Protein 6PXC (pdb70)

Secondary structure (DSSP, 8-state):
----GGGTEEEEE-HHHHHHHHHHH--TTEEEEEEESSSTT-EEEEEE-TTS-EEEEEEEEETTEEEETTEEESSHHHHHHIIIIIS-SBTTB---EE---S--/-PPP----TT-

B-factor: mean 44.67, std 18.48, range [20.9, 141.45]

CATH classification: 3.30.505.10

Structure (mmCIF, N/CA/C/O backbone):
data_6PXC
#
_entry.id   6PXC
#
_cell.length_a   44.190
_cell.length_b   64.827
_cell.length_c   87.239
_cell.angle_alpha   90.000
_cell.angle_beta   90.000
_cell.angle_gamma   90.000
#
_symmetry.space_group_name_H-M   'I 2 2 2'
#
loop_
_entity.id
_entity.type
_entity.pdbx_description
1 polymer 'Ras GTPase-activating protein 1'
2 polymer 'phosphopeptide of p190RhoGAP'
3 water water
#
loop_
_atom_site.group_PDB
_atom_site.id
_atom_site.type_symbol
_atom_site.label_atom_id
_atom_site.label_alt_id
_atom_site.label_comp_id
_atom_site.label_asym_id
_atom_site.label_entity_id
_atom_site.label_seq_id
_atom_site.pdbx_PDB_ins_code
_atom_site.Cartn_x
_atom_site.Cartn_y
_atom_site.Cartn_z
_atom_site.occupancy
_atom_site.B_iso_or_equiv
_atom_site.auth_seq_id
_atom_site.auth_comp_id
_atom_site.auth_asym_id
_atom_site.auth_atom_id
_atom_site.pdbx_PDB_model_num
ATOM 1 N N . THR A 1 3 ? 35.472 7.658 41.988 1.00 86.33 174 THR A N 1
ATOM 2 C CA . THR A 1 3 ? 35.468 9.045 42.413 1.00 82.03 174 THR A CA 1
ATOM 3 C C . THR A 1 3 ? 36.249 9.949 41.477 1.00 78.91 174 THR A C 1
ATOM 4 O O . THR A 1 3 ? 37.372 9.628 41.085 1.00 75.11 174 THR A O 1
ATOM 5 N N . ALA A 1 4 ? 35.642 11.079 41.115 1.00 68.05 175 ALA A N 1
ATOM 6 C CA . ALA A 1 4 ? 36.252 12.104 40.279 1.00 63.10 175 ALA A CA 1
ATOM 7 C C . ALA A 1 4 ? 35.449 13.391 40.425 1.00 60.18 175 ALA A C 1
ATOM 8 O O . ALA A 1 4 ? 34.236 13.333 40.661 1.00 56.98 175 ALA A O 1
ATOM 10 N N . PRO A 1 5 ? 36.075 14.562 40.298 1.00 61.23 176 PRO A N 1
ATOM 11 C CA . PRO A 1 5 ? 35.344 15.831 40.501 1.00 62.33 176 PRO A CA 1
ATOM 12 C C . PRO A 1 5 ? 34.208 15.976 39.507 1.00 68.17 176 PRO A C 1
ATOM 13 O O . PRO A 1 5 ? 34.233 15.362 38.428 1.00 74.97 176 PRO A O 1
ATOM 17 N N . PRO A 1 6 ? 33.188 16.769 39.828 1.00 64.84 177 PRO A N 1
ATOM 18 C CA . PRO A 1 6 ? 32.066 16.937 38.899 1.00 64.87 177 PRO A CA 1
ATOM 19 C C . PRO A 1 6 ? 32.490 17.650 37.621 1.00 61.68 177 PRO A C 1
ATOM 20 O O . PRO A 1 6 ? 33.509 18.340 37.567 1.00 58.77 177 PRO A O 1
ATOM 24 N N . THR A 1 7 ? 31.660 17.476 36.585 1.00 64.96 178 THR A N 1
ATOM 25 C CA . THR A 1 7 ? 31.989 17.946 35.238 1.00 57.30 178 THR A CA 1
ATOM 26 C C . THR A 1 7 ? 32.241 19.453 35.205 1.00 45.81 178 THR A C 1
ATOM 27 O O . THR A 1 7 ? 33.135 19.927 34.491 1.00 43.97 178 THR A O 1
ATOM 31 N N . ASN A 1 8 ? 31.460 20.218 35.972 1.00 49.75 179 ASN A N 1
ATOM 32 C CA . ASN A 1 8 ? 31.623 21.666 36.034 1.00 48.11 179 ASN A CA 1
ATOM 33 C C . ASN A 1 8 ? 33.004 22.080 36.514 1.00 55.13 179 ASN A C 1
ATOM 34 O O . ASN A 1 8 ? 33.405 23.228 36.291 1.00 53.65 179 ASN A O 1
ATOM 39 N N . GLN A 1 9 ? 33.729 21.187 37.177 1.00 45.41 180 GLN A N 1
ATOM 40 C CA . GLN A 1 9 ? 35.047 21.512 37.694 1.00 43.38 180 GLN A CA 1
ATOM 41 C C . GLN A 1 9 ? 36.157 21.313 36.681 1.00 48.05 180 GLN A C 1
ATOM 42 O O . GLN A 1 9 ? 37.295 21.714 36.954 1.00 43.78 180 GLN A O 1
ATOM 48 N N . TRP A 1 10 ? 35.875 20.708 35.530 1.00 37.88 181 TRP A N 1
ATOM 49 C CA . TRP A 1 10 ? 36.966 20.482 34.589 1.00 33.75 181 TRP A CA 1
ATOM 50 C C . TRP A 1 10 ? 36.575 20.493 33.119 1.00 34.97 181 TRP A C 1
ATOM 51 O O . TRP A 1 10 ? 37.472 20.360 32.279 1.00 33.44 181 TRP A O 1
ATOM 62 N N . TYR A 1 11 ? 35.301 20.647 32.756 1.00 37.48 182 TYR A N 1
ATOM 63 C CA . TYR A 1 11 ? 34.926 20.609 31.344 1.00 35.53 182 TYR A CA 1
ATOM 64 C C . TYR A 1 11 ? 34.793 22.022 30.786 1.00 32.74 182 TYR A C 1
ATOM 65 O O . TYR A 1 11 ? 34.080 22.861 31.346 1.00 35.70 182 TYR A O 1
ATOM 74 N N . HIS A 1 12 ? 35.433 22.267 29.647 1.00 35.61 183 HIS A N 1
ATOM 75 C CA . HIS A 1 12 ? 35.487 23.609 29.101 1.00 34.30 183 HIS A CA 1
ATOM 76 C C . HIS A 1 12 ? 34.703 23.785 27.816 1.00 32.04 183 HIS A C 1
ATOM 77 O O . HIS A 1 12 ? 34.710 24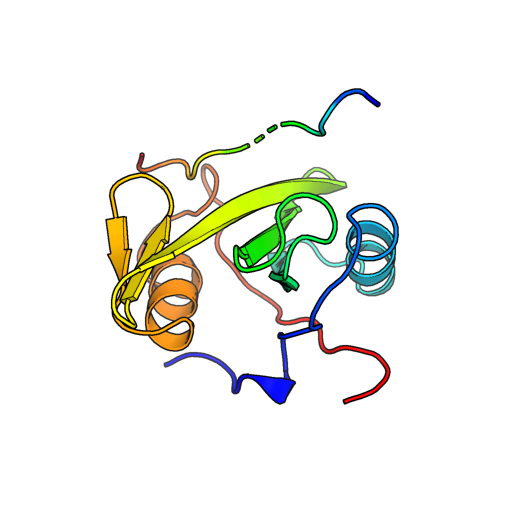.894 27.262 1.00 35.82 183 HIS A O 1
ATOM 84 N N . GLY A 1 13 ? 34.000 22.755 27.351 1.00 35.88 184 GLY A N 1
ATOM 85 C CA . GLY A 1 13 ? 33.363 22.863 26.058 1.00 39.28 184 GLY A CA 1
ATOM 86 C C . GLY A 1 13 ? 34.385 22.909 24.930 1.00 40.30 184 GLY A C 1
ATOM 87 O O . GLY A 1 13 ? 35.541 22.500 25.069 1.00 33.58 184 GLY A O 1
ATOM 88 N N . LYS A 1 14 ? 33.936 23.414 23.783 1.00 39.99 185 LYS A N 1
ATOM 89 C CA . LYS A 1 14 ? 34.809 23.476 22.616 1.00 37.74 185 LYS A CA 1
ATOM 90 C C . LYS A 1 14 ? 35.858 24.556 22.826 1.00 39.79 185 LYS A C 1
ATOM 91 O O . LYS A 1 14 ? 35.527 25.740 22.984 1.00 38.60 185 LYS A O 1
ATOM 97 N N . LEU A 1 15 ? 37.125 24.151 22.831 1.00 34.46 186 LEU A N 1
ATOM 98 C CA . LEU A 1 15 ? 38.195 25.064 23.201 1.00 33.21 186 LEU A CA 1
ATOM 99 C C . LEU A 1 15 ? 39.439 24.715 22.406 1.00 31.95 186 LEU A C 1
ATOM 100 O O . LEU A 1 15 ? 39.801 23.542 22.307 1.00 33.10 186 LEU A O 1
ATOM 105 N N . ASP A 1 16 ? 40.088 25.734 21.845 1.00 36.26 187 ASP A N 1
ATOM 106 C CA . ASP A 1 16 ? 41.284 25.474 21.058 1.00 29.97 187 ASP A CA 1
ATOM 107 C C . ASP A 1 16 ? 42.497 25.256 21.960 1.00 34.35 187 ASP A C 1
ATOM 108 O O . ASP A 1 16 ? 42.494 25.588 23.147 1.00 36.91 187 ASP A O 1
ATOM 113 N N . ARG A 1 17 ? 43.552 24.693 21.369 1.00 31.27 188 ARG A N 1
ATOM 114 C CA . ARG A 1 17 ? 44.714 24.304 22.162 1.00 30.70 188 ARG A CA 1
ATOM 115 C C . ARG A 1 17 ? 45.376 25.510 22.822 1.00 32.77 188 ARG A C 1
ATOM 116 O O . ARG A 1 17 ? 45.844 25.422 23.963 1.00 32.81 188 ARG A O 1
ATOM 124 N N . THR A 1 18 ? 45.411 26.646 22.131 1.00 33.13 189 THR A N 1
ATOM 125 C CA . THR A 1 18 ? 46.096 27.817 22.676 1.00 34.80 189 THR A CA 1
ATOM 126 C C . THR A 1 18 ? 45.450 28.283 23.974 1.00 35.11 189 THR A C 1
ATOM 127 O O . THR A 1 18 ? 46.141 28.565 24.963 1.00 35.04 189 THR A O 1
ATOM 131 N N . ILE A 1 19 ? 44.122 28.371 23.998 1.00 35.94 190 ILE A N 1
ATOM 132 C CA A ILE A 1 19 ? 43.461 28.829 25.212 0.40 32.41 190 ILE A CA 1
ATOM 133 C CA B ILE A 1 19 ? 43.449 28.822 25.210 0.60 32.51 190 ILE A CA 1
ATOM 134 C C . ILE A 1 19 ? 43.529 27.748 26.282 1.00 28.60 190 ILE A C 1
ATOM 135 O O . ILE A 1 19 ? 43.680 28.051 27.474 1.00 32.66 190 ILE A O 1
ATOM 144 N N . ALA A 1 20 ? 43.452 26.480 25.875 1.00 26.93 191 ALA A N 1
ATOM 145 C CA . ALA A 1 20 ? 43.566 25.399 26.844 1.00 28.41 191 ALA A CA 1
ATOM 146 C C . ALA A 1 20 ? 44.894 25.490 27.593 1.00 30.03 191 ALA A C 1
ATOM 147 O O . ALA A 1 20 ? 44.927 25.417 28.829 1.00 30.12 191 ALA A O 1
ATOM 149 N N . GLU A 1 21 ? 45.996 25.670 26.859 1.00 29.88 192 GLU A N 1
ATOM 150 C CA . GLU A 1 21 ? 47.298 25.781 27.508 1.00 27.76 192 GLU A CA 1
ATOM 151 C C . GLU A 1 21 ? 47.375 27.025 28.378 1.00 31.66 192 GLU A C 1
ATOM 152 O O . GLU A 1 21 ? 47.944 26.985 29.473 1.00 33.90 192 GLU A O 1
ATOM 158 N N . GL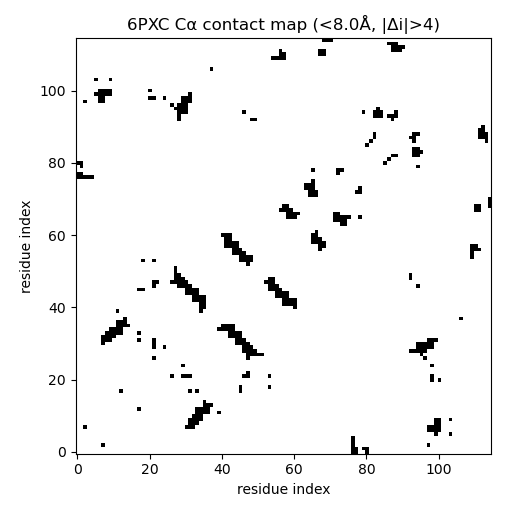U A 1 22 ? 46.798 28.140 27.920 1.00 29.75 193 GLU A N 1
ATOM 159 C CA . GLU A 1 22 ? 46.794 29.331 28.758 1.00 30.28 193 GLU A CA 1
ATOM 160 C C . GLU A 1 22 ? 46.059 29.069 30.068 1.00 29.25 193 GLU A C 1
ATOM 161 O O . GLU A 1 22 ? 46.525 29.479 31.140 1.00 32.38 193 GLU A O 1
ATOM 167 N N . ARG A 1 23 ? 44.901 28.408 30.004 1.00 33.19 194 ARG A N 1
ATOM 168 C CA . ARG A 1 23 ? 44.162 28.118 31.230 1.00 36.08 194 ARG A CA 1
ATOM 169 C C . ARG A 1 23 ? 44.968 27.230 32.166 1.00 30.07 194 ARG A C 1
ATOM 170 O O . ARG A 1 23 ? 44.990 27.461 33.380 1.00 35.86 194 ARG A O 1
ATOM 178 N N . LEU A 1 24 ? 45.695 26.253 31.620 1.00 29.30 195 LEU A N 1
ATOM 179 C CA . LEU A 1 24 ? 46.507 25.423 32.509 1.00 30.24 195 LEU A CA 1
ATOM 180 C C . LEU A 1 24 ? 47.700 26.187 33.070 1.00 33.52 195 LEU A C 1
ATOM 181 O O . LEU A 1 24 ? 48.086 25.972 34.225 1.00 38.12 195 LEU A O 1
ATOM 186 N N . ARG A 1 25 ? 48.294 27.100 32.299 1.00 34.66 196 ARG A N 1
ATOM 187 C CA . ARG A 1 25 ? 49.446 27.799 32.840 1.00 33.89 196 ARG A CA 1
ATOM 188 C C . ARG A 1 25 ? 49.035 28.894 33.818 1.00 33.58 196 ARG A C 1
ATOM 189 O O . ARG A 1 25 ? 49.830 29.274 34.681 1.00 42.58 196 ARG A O 1
ATOM 197 N N . GLN A 1 26 ? 47.797 29.392 33.712 1.00 37.88 197 GLN A N 1
ATOM 198 C CA . GLN A 1 26 ? 47.259 30.249 34.766 1.00 41.16 197 GLN A CA 1
ATOM 199 C C . GLN A 1 26 ? 47.125 29.480 36.073 1.00 42.64 197 GLN A C 1
ATOM 200 O O . GLN A 1 26 ? 47.401 30.019 37.152 1.00 42.83 197 GLN A O 1
ATOM 206 N N . ALA A 1 27 ? 46.679 28.222 35.996 1.00 45.18 198 ALA A N 1
ATOM 207 C CA . ALA A 1 27 ? 46.705 27.359 37.172 1.00 45.77 198 ALA A CA 1
ATOM 208 C C . ALA A 1 27 ? 48.130 27.200 37.686 1.00 42.89 198 ALA A C 1
ATOM 209 O O . ALA A 1 27 ? 48.399 27.387 38.877 1.00 48.12 198 ALA A O 1
ATOM 211 N N . GLY A 1 28 ? 49.052 26.832 36.798 1.00 42.34 199 GLY A N 1
ATOM 212 C CA . GLY A 1 28 ? 50.470 26.888 37.077 1.00 39.30 199 GLY A CA 1
ATOM 213 C C . GLY A 1 28 ? 51.031 25.747 37.894 1.00 50.62 199 GLY A C 1
ATOM 214 O O . GLY A 1 28 ? 52.240 25.739 38.159 1.00 59.48 199 GLY A O 1
ATOM 215 N N . LYS A 1 29 ? 50.205 24.793 38.305 1.00 45.86 200 LYS A N 1
ATOM 216 C CA . LYS A 1 29 ? 50.645 23.662 39.113 1.00 42.51 200 LYS A CA 1
ATOM 217 C C . LYS A 1 29 ? 50.740 22.407 38.256 1.00 35.43 200 LYS A C 1
ATOM 218 O O . LYS A 1 29 ? 49.793 22.063 37.539 1.00 32.21 200 LYS A O 1
ATOM 224 N N . SER A 1 30 ? 51.888 21.733 38.331 1.00 42.87 201 SER A N 1
ATOM 225 C CA . SER A 1 30 ? 52.013 20.412 37.730 1.00 40.04 201 SER A CA 1
ATOM 226 C C . SER A 1 30 ? 50.898 19.505 38.225 1.00 35.86 201 SER A C 1
ATOM 227 O O . SER A 1 30 ? 50.580 19.483 39.418 1.00 43.40 201 SER A O 1
ATOM 230 N N . GLY A 1 31 ? 50.329 18.733 37.302 1.00 33.28 202 GLY A N 1
ATOM 231 C CA . GLY A 1 31 ? 49.190 17.901 37.613 1.00 30.20 202 GLY A CA 1
ATOM 232 C C . GLY A 1 31 ? 47.854 18.535 37.321 1.00 30.67 202 GLY A C 1
ATOM 233 O O . GLY A 1 31 ? 46.831 17.855 37.453 1.00 30.48 202 GLY A O 1
ATOM 234 N N . SER A 1 32 ? 47.828 19.812 36.929 1.00 29.91 203 SER A N 1
ATOM 235 C CA . SER A 1 32 ? 46.586 20.456 36.517 1.00 29.63 203 SER A CA 1
ATOM 236 C C . SER A 1 32 ? 46.070 19.875 35.208 1.00 28.39 203 SER A C 1
ATOM 237 O O . SER A 1 32 ? 46.845 19.567 34.295 1.00 30.13 203 SER A O 1
ATOM 240 N N . TYR A 1 33 ? 44.749 19.740 35.102 1.00 26.23 204 TYR A N 1
ATOM 241 C CA . TYR A 1 33 ? 44.187 19.194 33.874 1.00 24.72 204 TYR A CA 1
ATOM 242 C C . TYR A 1 33 ? 42.825 19.801 33.572 1.00 24.61 204 TYR A C 1
ATOM 243 O O . TYR A 1 33 ? 42.154 20.360 34.440 1.00 27.63 204 TYR A O 1
ATOM 252 N N . LEU A 1 34 ? 42.410 19.645 32.320 1.00 25.15 205 LEU A N 1
ATOM 253 C CA . LEU A 1 34 ? 41.048 19.971 31.922 1.00 28.59 205 LEU A CA 1
ATOM 254 C C . LEU A 1 34 ? 40.664 19.032 30.796 1.00 26.04 205 LEU A C 1
ATOM 255 O O . LEU A 1 34 ? 41.523 18.400 30.182 1.00 27.62 205 LEU A O 1
ATOM 260 N N . ILE A 1 35 ? 39.369 18.964 30.511 1.00 28.27 206 ILE A N 1
ATOM 261 C CA . ILE A 1 35 ? 38.865 18.266 29.333 1.00 26.76 206 ILE A CA 1
ATOM 262 C C . ILE A 1 35 ? 38.103 19.267 28.484 1.00 26.90 206 ILE A C 1
ATOM 263 O O . ILE A 1 35 ? 37.413 20.135 29.019 1.00 29.12 206 ILE A O 1
ATOM 268 N N . ARG A 1 36 ? 38.282 19.184 27.167 1.00 28.15 207 ARG A N 1
ATOM 269 C CA . ARG A 1 36 ? 37.677 20.120 26.231 1.00 27.46 207 ARG A CA 1
ATOM 270 C C . ARG A 1 36 ? 37.206 19.345 25.013 1.00 27.23 207 ARG A C 1
ATOM 271 O O . ARG A 1 36 ? 37.671 18.238 24.749 1.00 28.86 207 ARG A O 1
ATOM 279 N N . GLU A 1 37 ? 36.230 19.901 24.305 1.00 30.06 208 GLU A N 1
ATOM 280 C CA . GLU A 1 37 ? 35.923 19.433 22.958 1.00 32.28 208 GLU A CA 1
ATOM 281 C C . GLU A 1 37 ? 36.927 20.071 21.995 1.00 30.68 208 GLU A C 1
ATOM 282 O O . GLU A 1 37 ? 37.187 21.278 22.073 1.00 32.27 208 GLU A O 1
ATOM 288 N N . SER A 1 38 ? 37.487 19.278 21.085 1.00 29.40 209 SER A N 1
ATOM 289 C CA . SER A 1 38 ? 38.432 19.842 20.129 1.00 3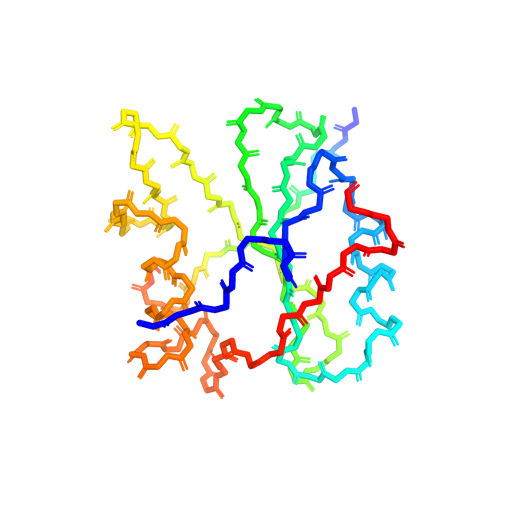1.22 209 SER A CA 1
ATOM 290 C C . SER A 1 38 ? 37.733 20.756 19.132 1.00 33.03 209 SER A C 1
ATOM 291 O O . SER A 1 38 ? 36.711 20.395 18.539 1.00 36.60 209 SER A O 1
ATOM 294 N N A ASP A 1 39 ? 38.305 21.945 18.950 0.48 35.11 210 ASP A N 1
ATOM 295 N N B ASP A 1 39 ? 38.278 21.956 18.944 0.52 35.12 210 ASP A N 1
ATOM 296 C CA A ASP A 1 39 ? 37.839 22.876 17.934 0.48 38.95 210 ASP A CA 1
ATOM 297 C CA B ASP A 1 39 ? 37.753 22.818 17.894 0.52 37.94 210 ASP A CA 1
ATOM 298 C C A ASP A 1 39 ? 38.196 22.394 16.533 0.48 41.03 210 ASP A C 1
ATOM 299 C C B ASP A 1 39 ? 38.128 22.297 16.514 0.52 40.43 210 ASP A C 1
ATOM 300 O O A ASP A 1 39 ? 37.511 22.741 15.564 0.48 43.96 210 ASP A O 1
ATOM 301 O O B ASP A 1 39 ? 37.393 22.520 15.546 0.52 42.35 210 ASP A O 1
ATOM 310 N N . ARG A 1 40 ? 39.256 21.595 16.404 1.00 39.21 211 ARG A N 1
ATOM 311 C CA . ARG A 1 40 ? 39.698 21.121 15.100 1.00 41.43 211 ARG A CA 1
ATOM 312 C C . ARG A 1 40 ? 39.033 19.812 14.683 1.00 44.25 211 ARG A C 1
ATOM 313 O O . ARG A 1 40 ? 38.835 19.593 13.485 1.00 46.77 211 ARG A O 1
ATOM 321 N N . ARG A 1 41 ? 38.686 18.934 15.631 1.00 37.35 212 ARG A N 1
ATOM 322 C CA . ARG A 1 41 ? 37.954 17.694 15.353 1.00 36.64 212 ARG A CA 1
ATOM 323 C C . ARG A 1 41 ? 36.689 17.695 16.205 1.00 34.44 212 ARG A C 1
ATOM 324 O O . ARG A 1 41 ? 36.617 17.009 17.236 1.00 32.92 212 ARG A O 1
ATOM 332 N N . PRO A 1 42 ? 35.678 18.458 15.808 1.00 35.28 213 PRO A N 1
ATOM 333 C CA . PRO A 1 42 ? 34.500 18.623 16.664 1.00 33.85 213 PRO A CA 1
ATOM 334 C C . PRO A 1 42 ? 33.803 17.300 16.947 1.00 32.56 213 PRO A C 1
ATOM 335 O O . PRO A 1 42 ? 33.743 16.402 16.103 1.00 33.53 213 PRO A O 1
ATOM 339 N N . GLY A 1 43 ? 33.282 17.185 18.164 1.00 30.90 214 GLY A N 1
ATOM 340 C CA . GLY A 1 43 ? 32.622 15.978 18.608 1.00 31.75 214 GLY A CA 1
ATOM 341 C C . GLY A 1 43 ? 33.540 14.977 19.262 1.00 30.55 214 GLY A C 1
ATOM 342 O O . GLY A 1 43 ? 33.062 13.935 19.750 1.00 31.73 214 GLY A O 1
ATOM 343 N N . SER A 1 44 ? 34.845 15.240 19.255 1.00 30.49 215 SER A N 1
ATOM 344 C CA . SER A 1 44 ? 35.833 14.443 19.959 1.00 29.39 215 SER A CA 1
ATOM 345 C C . SER A 1 44 ? 36.472 15.333 21.010 1.00 28.39 215 SER A C 1
ATOM 346 O O . SER A 1 44 ? 36.356 16.563 20.961 1.00 28.69 215 SER A O 1
ATOM 349 N N . PHE A 1 45 ? 37.091 14.708 21.995 1.00 24.84 216 PHE A N 1
ATOM 350 C CA . PHE A 1 45 ? 37.494 15.429 23.189 1.00 26.14 216 PHE A CA 1
ATOM 351 C C . PHE A 1 45 ? 38.993 15.326 23.403 1.00 26.60 216 PHE A C 1
ATOM 352 O O . PHE A 1 45 ? 39.693 14.583 22.718 1.00 26.84 216 PHE A O 1
ATOM 360 N N . VAL A 1 46 ? 39.495 16.133 24.331 1.00 25.58 217 VAL A N 1
ATOM 361 C CA . VAL A 1 46 ? 40.928 16.180 24.607 1.00 27.22 217 VAL A CA 1
ATOM 362 C C . VAL A 1 46 ? 41.131 16.349 26.100 1.00 25.51 217 VAL A C 1
ATOM 363 O O . VAL A 1 46 ? 40.518 17.230 26.714 1.00 24.88 217 VAL A O 1
ATOM 367 N N . LEU A 1 47 ? 41.996 15.509 26.667 1.00 24.97 218 LEU A N 1
ATOM 368 C CA . LEU A 1 47 ? 42.515 15.672 28.017 1.00 20.90 218 LEU A CA 1
ATOM 369 C C . LEU A 1 47 ? 43.814 16.455 27.909 1.00 24.32 218 LEU A C 1
ATOM 370 O O . LEU A 1 47 ? 44.754 15.994 27.269 1.00 26.78 218 LEU A O 1
ATOM 375 N N . SER A 1 48 ? 43.827 17.654 28.474 1.00 24.08 219 SER A N 1
ATOM 376 C CA . SER A 1 48 ? 45.000 18.522 28.465 1.00 25.75 219 SER A CA 1
ATOM 377 C C . SER A 1 48 ? 45.586 18.558 29.868 1.00 24.73 219 SER A C 1
ATOM 378 O O . SER A 1 48 ? 44.873 18.807 30.841 1.00 26.46 219 SER A O 1
ATOM 381 N N . PHE A 1 49 ? 46.894 18.352 29.959 1.00 25.49 220 PHE A N 1
ATOM 382 C CA . PHE A 1 49 ? 47.542 18.035 31.223 1.00 25.04 220 PHE A CA 1
ATOM 383 C C . PHE A 1 49 ? 48.872 18.753 31.307 1.00 28.37 220 PHE A C 1
ATOM 384 O O . PHE A 1 49 ? 49.688 18.650 30.392 1.00 28.35 220 PHE A O 1
ATOM 392 N N . LEU A 1 50 ? 49.087 19.472 32.399 1.00 27.55 221 LEU A N 1
ATOM 393 C CA . LEU A 1 50 ? 50.330 20.198 32.612 1.00 25.95 221 LEU A CA 1
ATOM 394 C C . LEU A 1 50 ? 51.317 19.302 33.338 1.00 30.73 221 LEU A C 1
ATOM 395 O O . LEU A 1 50 ? 51.087 18.923 34.491 1.00 31.94 221 LEU A O 1
ATOM 400 N N . SER A 1 51 ? 52.429 18.986 32.676 1.00 30.22 222 SER A N 1
ATOM 401 C CA . SER A 1 51 ? 53.361 18.019 33.230 1.00 33.87 222 SER A CA 1
ATOM 402 C C . SER A 1 51 ? 54.320 18.684 34.213 1.00 36.37 222 SER A C 1
ATOM 403 O O . SER A 1 51 ? 54.393 19.909 34.325 1.00 38.83 222 SER A O 1
ATOM 406 N N . GLN A 1 52 ? 55.061 17.834 34.935 1.00 38.11 223 GLN A N 1
ATOM 407 C CA . GLN A 1 52 ? 56.101 18.299 35.845 1.00 47.12 223 GLN A CA 1
ATOM 408 C C . GLN A 1 52 ? 57.160 19.130 35.145 1.00 47.78 223 GLN A C 1
ATOM 409 O O . GLN A 1 52 ? 57.911 19.846 35.819 1.00 52.79 223 GLN A O 1
ATOM 415 N N . MET A 1 53 ? 57.254 19.047 33.819 1.00 48.92 224 MET A N 1
ATOM 416 C CA . MET A 1 53 ? 58.261 19.788 33.077 1.00 50.05 224 MET A CA 1
ATOM 417 C C . MET A 1 53 ? 57.701 21.047 32.429 1.00 46.66 224 MET A C 1
ATOM 418 O O . MET A 1 53 ? 58.339 21.605 31.530 1.00 44.85 224 MET A O 1
ATOM 423 N N . ASN A 1 54 ? 56.534 21.513 32.882 1.00 42.51 225 ASN A N 1
ATOM 424 C CA . ASN A 1 54 ? 55.898 22.716 32.339 1.00 45.78 225 ASN A CA 1
ATOM 425 C C . ASN A 1 54 ? 55.626 22.558 30.844 1.00 41.11 225 ASN A C 1
ATOM 426 O O . ASN A 1 54 ? 55.806 23.490 30.052 1.00 40.47 225 ASN A O 1
ATOM 431 N N . VAL A 1 55 ? 55.233 21.348 30.456 1.00 33.90 226 VAL A N 1
ATOM 432 C CA . VAL A 1 55 ? 54.806 21.022 29.101 1.00 31.01 226 VAL A CA 1
ATOM 433 C C . VAL A 1 55 ? 53.365 20.548 29.171 1.00 29.19 226 VAL A C 1
ATOM 434 O O . VAL A 1 55 ? 53.058 19.610 29.913 1.00 31.89 226 VAL A O 1
ATOM 438 N N . VAL A 1 56 ? 52.485 21.176 28.400 1.00 30.28 227 VAL A N 1
ATOM 439 C CA . VAL A 1 56 ? 51.115 20.693 28.316 1.00 26.76 227 VAL A CA 1
ATOM 440 C C . VAL A 1 56 ? 51.058 19.541 27.322 1.00 28.33 227 VAL A C 1
ATOM 441 O O . VAL A 1 56 ? 51.457 19.685 26.160 1.00 28.52 227 VAL A O 1
ATOM 445 N N . ASN A 1 57 ? 50.583 18.391 27.797 1.00 28.18 228 ASN A N 1
ATOM 446 C CA . ASN A 1 57 ? 50.343 17.193 26.999 1.00 23.76 228 ASN A CA 1
ATOM 447 C C . ASN A 1 57 ? 48.865 17.104 26.660 1.00 28.78 228 ASN A C 1
ATOM 448 O O . ASN A 1 57 ? 48.011 17.383 27.501 1.00 31.88 228 ASN A O 1
ATOM 453 N N . HIS A 1 58 ? 48.562 16.704 25.432 1.00 24.19 229 HIS A N 1
ATOM 454 C CA . HIS A 1 58 ? 47.172 16.643 24.980 1.00 22.25 229 HIS A CA 1
ATOM 455 C C . HIS A 1 58 ? 46.885 15.238 24.504 1.00 24.11 229 HIS A C 1
ATOM 456 O O . HIS A 1 58 ? 47.588 14.739 23.626 1.00 27.47 229 HIS A O 1
ATOM 463 N N . PHE A 1 59 ? 45.842 14.614 25.058 1.00 25.03 230 PHE A N 1
ATOM 464 C CA . PHE A 1 59 ? 45.480 13.241 24.719 1.00 24.80 230 PHE A CA 1
ATOM 465 C C . PHE A 1 59 ? 44.067 13.213 24.155 1.00 23.14 230 PHE A C 1
ATOM 466 O O . PHE A 1 59 ? 43.131 13.694 24.802 1.00 26.71 230 PHE A O 1
ATOM 474 N N . ARG A 1 60 ? 43.899 12.640 22.962 1.00 25.79 231 ARG A N 1
ATOM 475 C CA . ARG A 1 60 ? 42.560 12.534 22.401 1.00 28.32 231 ARG A CA 1
ATOM 476 C C . ARG A 1 60 ? 41.717 11.552 23.200 1.00 25.20 231 ARG A C 1
ATOM 477 O O . ARG A 1 60 ? 42.182 10.485 23.605 1.00 28.85 231 ARG A O 1
ATOM 485 N N . ILE A 1 61 ? 40.450 11.908 23.383 1.00 26.37 232 ILE A N 1
ATOM 486 C CA . ILE A 1 61 ? 39.434 11.029 23.927 1.00 25.52 232 ILE A CA 1
ATOM 487 C C . ILE A 1 61 ? 38.344 10.921 22.873 1.00 31.19 232 ILE A C 1
ATOM 488 O O . ILE A 1 61 ? 37.741 11.928 22.495 1.00 29.81 232 ILE A O 1
ATOM 493 N N . ILE A 1 62 ? 38.097 9.715 22.394 1.00 29.20 233 ILE A N 1
ATOM 494 C CA . ILE A 1 62 ? 37.091 9.480 21.367 1.00 33.52 233 ILE A CA 1
ATOM 495 C C . ILE A 1 62 ? 35.815 8.969 22.022 1.00 36.86 233 ILE A C 1
ATOM 496 O O . ILE A 1 62 ? 35.814 7.932 22.699 1.00 32.60 233 ILE A O 1
ATOM 501 N N . ALA A 1 63 ? 34.716 9.674 21.782 1.00 37.59 234 ALA A N 1
ATOM 502 C CA . ALA A 1 63 ? 33.417 9.302 22.309 1.00 40.81 234 ALA A CA 1
ATOM 503 C C . ALA A 1 63 ? 32.711 8.426 21.283 1.00 44.66 234 ALA A C 1
ATOM 504 O O . ALA A 1 63 ? 32.518 8.841 20.136 1.00 53.99 234 ALA A O 1
ATOM 506 N N . MET A 1 64 ? 32.350 7.215 21.690 1.00 40.47 235 MET A N 1
ATOM 507 C CA . MET A 1 64 ? 31.625 6.287 20.826 1.00 50.38 235 MET A CA 1
ATOM 508 C C . MET A 1 64 ? 30.616 5.510 21.652 1.00 59.08 235 MET A C 1
ATOM 509 O O . MET A 1 64 ? 30.991 4.865 22.637 1.00 59.05 235 MET A O 1
ATOM 514 N N . SER A 1 65 ? 29.350 5.548 21.233 1.00 72.10 236 SER A N 1
ATOM 515 C CA . SER A 1 65 ? 28.289 4.769 21.870 1.00 74.88 236 SER A CA 1
ATOM 516 C C . SER A 1 65 ? 28.213 5.068 23.364 1.00 76.28 236 SER A C 1
ATOM 517 O O . SER A 1 65 ? 28.102 4.167 24.196 1.00 85.44 236 SER A O 1
ATOM 520 N N . GLY A 1 66 ? 28.301 6.354 23.700 1.00 72.51 237 GLY A N 1
ATOM 521 C CA . GLY A 1 66 ? 28.162 6.791 25.077 1.00 78.22 237 GLY A CA 1
ATOM 522 C C . GLY A 1 66 ? 29.284 6.340 25.989 1.00 77.25 237 GLY A C 1
ATOM 523 O O . GLY A 1 66 ? 29.182 6.452 27.217 1.00 78.92 237 GLY A O 1
ATOM 524 N N . ASP A 1 67 ? 30.350 5.812 25.392 1.00 65.41 238 ASP A N 1
ATOM 525 C CA . ASP A 1 67 ? 31.581 5.466 26.083 1.00 48.29 238 ASP A CA 1
ATOM 526 C C . ASP A 1 67 ? 32.702 6.368 25.589 1.00 40.57 238 ASP A C 1
ATOM 527 O O . ASP A 1 67 ? 32.538 7.130 24.633 1.00 44.27 238 ASP A O 1
ATOM 532 N N . TYR A 1 68 ? 33.850 6.267 26.255 1.00 37.71 239 TYR A N 1
ATOM 533 C CA . TYR A 1 68 ? 35.005 7.109 25.969 1.00 33.75 239 TYR A CA 1
ATOM 534 C C . TYR A 1 68 ? 36.250 6.250 25.865 1.00 37.23 239 TYR A C 1
ATOM 535 O O . TYR A 1 68 ? 36.511 5.422 26.745 1.00 39.61 239 TYR A O 1
ATOM 544 N N . TYR A 1 69 ? 37.032 6.477 24.811 1.00 31.35 240 TYR A N 1
ATOM 545 C CA . TYR A 1 69 ? 38.218 5.687 24.514 1.00 30.86 240 TYR A CA 1
ATOM 546 C C . TYR A 1 69 ? 39.441 6.589 24.519 1.00 32.15 240 TYR A C 1
ATOM 547 O O . TYR A 1 69 ? 39.462 7.607 23.820 1.00 31.64 240 TYR A O 1
ATOM 556 N N . ILE A 1 70 ? 40.464 6.207 25.275 1.00 33.12 241 ILE A N 1
ATOM 557 C CA . 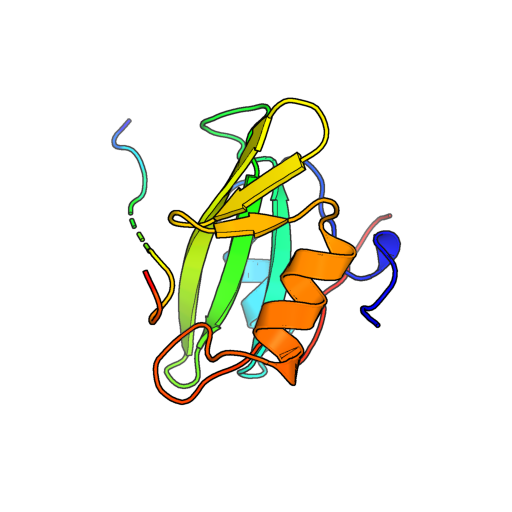ILE A 1 70 ? 41.724 6.946 25.270 1.00 35.84 241 ILE A CA 1
ATOM 558 C C . ILE A 1 70 ? 42.863 5.943 25.170 1.00 47.27 241 ILE A C 1
ATOM 559 O O . ILE A 1 70 ? 43.008 5.066 26.029 1.00 40.35 241 ILE A O 1
ATOM 564 N N . GLY A 1 71 ? 43.659 6.061 24.112 1.00 53.51 242 GLY A N 1
ATOM 565 C CA . GLY A 1 71 ? 44.468 4.917 23.740 1.00 58.49 242 GLY A CA 1
ATOM 566 C C . GLY A 1 71 ? 43.556 3.785 23.318 1.00 61.43 242 GLY A C 1
ATOM 567 O O . GLY A 1 71 ? 42.581 3.981 22.583 1.00 54.66 242 GLY A O 1
ATOM 568 N N . GLY A 1 72 ? 43.851 2.586 23.804 1.00 65.39 243 GLY A N 1
ATOM 569 C CA . GLY A 1 72 ? 43.002 1.447 23.512 1.00 65.50 243 GLY A CA 1
ATOM 570 C C . GLY A 1 72 ? 42.133 1.069 24.692 1.00 65.12 243 GLY A C 1
ATOM 571 O O . GLY A 1 72 ? 41.630 -0.056 24.775 1.00 73.50 243 GLY A O 1
ATOM 572 N N . ARG A 1 73 ? 41.945 2.014 25.606 1.00 51.39 244 ARG A N 1
ATOM 573 C CA . ARG A 1 73 ? 41.264 1.777 26.871 1.00 45.72 244 ARG A CA 1
ATOM 574 C C . ARG A 1 73 ? 39.856 2.360 26.808 1.00 43.15 244 ARG A C 1
ATOM 575 O O . ARG A 1 73 ? 39.673 3.486 26.341 1.00 42.22 244 ARG A O 1
ATOM 583 N N . ARG A 1 74 ? 38.869 1.599 27.280 1.00 39.43 245 ARG A N 1
ATOM 584 C CA . ARG A 1 74 ? 37.466 2.005 27.232 1.00 40.45 245 ARG A CA 1
ATOM 585 C C . ARG A 1 74 ? 36.993 2.422 28.619 1.00 42.31 245 ARG A C 1
ATOM 586 O O . ARG A 1 74 ? 37.237 1.707 29.597 1.00 46.08 245 ARG A O 1
ATOM 594 N N . PHE A 1 75 ? 36.321 3.583 28.701 1.00 40.55 246 PHE A N 1
ATOM 595 C CA . PHE A 1 75 ? 35.667 4.053 29.920 1.00 41.22 246 PHE A CA 1
ATOM 596 C C . PHE A 1 75 ? 34.210 4.400 29.637 1.00 41.19 246 PHE A C 1
ATOM 597 O O . PHE A 1 75 ? 33.891 4.953 28.583 1.00 46.91 246 PHE A O 1
ATOM 605 N N . SER A 1 76 ? 33.319 4.091 30.582 1.00 45.76 247 SER A N 1
ATOM 606 C CA . SER A 1 76 ? 31.905 4.377 30.356 1.00 48.16 247 SER A CA 1
ATOM 607 C C . SER A 1 76 ? 31.535 5.823 30.659 1.00 49.97 247 SER A C 1
ATOM 608 O O . SER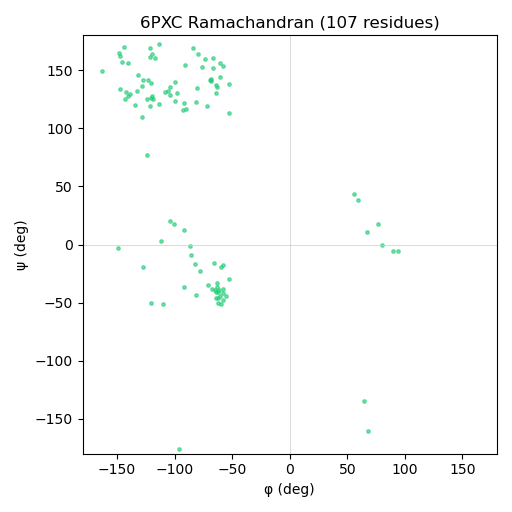 A 1 76 ? 30.471 6.275 30.223 1.00 56.99 247 SER A O 1
ATOM 611 N N . SER A 1 77 ? 32.374 6.553 31.393 1.00 41.13 248 SER A N 1
ATOM 612 C CA . SER A 1 77 ? 32.140 7.966 31.661 1.00 41.46 248 SER A CA 1
ATOM 613 C C . SER A 1 77 ? 33.475 8.697 31.728 1.00 39.71 248 SER A C 1
ATOM 614 O O . SER A 1 77 ? 34.526 8.098 31.971 1.00 38.25 248 SER A O 1
ATOM 617 N N . LEU A 1 78 ? 33.430 10.009 31.494 1.00 34.35 249 LEU A N 1
ATOM 618 C CA . LEU A 1 78 ? 34.621 10.819 31.738 1.00 31.56 249 LEU A CA 1
ATOM 619 C C . LEU A 1 78 ? 35.006 10.793 33.213 1.00 35.36 249 LEU A C 1
ATOM 620 O O . LEU A 1 78 ? 36.195 10.827 33.537 1.00 34.42 249 LEU A O 1
ATOM 625 N N . SER A 1 79 ? 34.024 10.696 34.119 1.00 35.64 250 SER A N 1
ATOM 626 C CA . SER A 1 79 ? 34.339 10.517 35.536 1.00 35.00 250 SER A CA 1
ATOM 627 C C . SER A 1 79 ? 35.225 9.290 35.757 1.00 37.21 250 SER A C 1
ATOM 628 O O . SER A 1 79 ? 36.228 9.356 36.482 1.00 36.97 250 SER A O 1
ATOM 631 N N . ASP A 1 80 ? 34.898 8.170 35.105 1.00 33.83 251 ASP A N 1
ATOM 632 C CA . ASP A 1 80 ? 35.702 6.963 35.279 1.00 33.14 251 ASP A CA 1
ATOM 633 C C . ASP A 1 80 ? 37.096 7.133 34.681 1.00 30.30 251 ASP A C 1
ATOM 634 O O . ASP A 1 80 ? 38.080 6.621 35.233 1.00 31.78 251 ASP A O 1
ATOM 639 N N . LEU A 1 81 ? 37.190 7.820 33.538 1.00 28.68 252 LEU A N 1
ATOM 640 C CA . LEU A 1 81 ? 38.483 8.078 32.915 1.00 28.77 252 LEU A CA 1
ATOM 641 C C . LEU A 1 81 ? 39.364 8.912 33.830 1.00 28.66 252 LEU A C 1
ATOM 642 O O . LEU A 1 81 ? 40.539 8.594 34.052 1.00 28.07 252 LEU A O 1
ATOM 647 N N . ILE A 1 82 ? 38.825 10.015 34.341 1.00 29.13 253 ILE A N 1
ATOM 648 C CA . ILE A 1 82 ? 39.609 10.845 35.248 1.00 29.62 253 ILE A CA 1
ATOM 649 C C . ILE A 1 82 ? 39.980 10.063 36.495 1.00 30.57 253 ILE A C 1
ATOM 650 O O . ILE A 1 82 ? 41.108 10.168 36.992 1.00 32.81 253 ILE A O 1
ATOM 655 N N . GLY A 1 83 ? 39.046 9.268 37.026 1.00 28.54 254 GLY A N 1
ATOM 656 C CA . GLY A 1 83 ? 39.376 8.464 38.187 1.00 30.48 254 GLY A CA 1
ATOM 657 C C . GLY A 1 83 ? 40.545 7.532 37.925 1.00 33.61 254 GLY A C 1
ATOM 658 O O . GLY A 1 83 ? 41.440 7.381 38.764 1.00 35.17 254 GLY A O 1
ATOM 659 N N . TYR A 1 84 ? 40.560 6.912 36.746 1.00 31.50 255 TYR A N 1
ATOM 660 C CA . TYR A 1 84 ? 41.605 5.947 36.418 1.00 33.62 255 TYR A CA 1
ATOM 661 C C . TYR A 1 84 ? 42.977 6.606 36.365 1.00 29.71 255 TYR A C 1
ATOM 662 O O . TYR A 1 84 ? 43.938 6.093 36.943 1.00 32.82 255 TYR A O 1
ATOM 671 N N . TYR A 1 85 ? 43.086 7.761 35.709 1.00 28.91 256 TYR A N 1
ATOM 672 C CA . TYR A 1 85 ? 44.374 8.424 35.582 1.00 27.59 256 TYR A CA 1
ATOM 673 C C . TYR A 1 85 ? 44.693 9.326 36.764 1.00 31.27 256 TYR A C 1
ATOM 674 O O . TYR A 1 85 ? 45.786 9.908 36.806 1.00 33.64 256 TYR A O 1
ATOM 683 N N . SER A 1 86 ? 43.781 9.436 37.737 1.00 31.31 257 SER A N 1
ATOM 684 C CA . SER A 1 86 ? 44.070 10.110 39.001 1.00 31.58 257 SER A CA 1
ATOM 685 C C . SER A 1 86 ? 44.583 9.153 40.070 1.00 35.68 257 SER A C 1
ATOM 686 O O . SER A 1 86 ? 45.440 9.525 40.878 1.00 37.37 257 SER A O 1
ATOM 689 N N . HIS A 1 87 ? 44.066 7.919 40.108 1.00 32.16 258 HIS A N 1
ATOM 690 C CA . HIS A 1 87 ? 44.288 7.034 41.244 1.00 34.38 258 HIS A CA 1
ATOM 691 C C . HIS A 1 87 ? 44.832 5.663 40.893 1.00 37.93 258 HIS A C 1
ATOM 692 O O . HIS A 1 87 ? 45.326 4.972 41.793 1.00 45.37 258 HIS A O 1
ATOM 699 N N . VAL A 1 88 ? 44.713 5.219 39.651 1.00 38.13 259 VAL A N 1
ATOM 700 C CA . VAL A 1 88 ? 44.989 3.837 39.290 1.00 39.90 259 VAL A CA 1
ATOM 701 C C . VAL A 1 88 ? 46.253 3.717 38.455 1.00 39.54 259 VAL A C 1
ATOM 702 O O . VAL A 1 88 ? 47.130 2.906 38.754 1.00 44.76 259 VAL A O 1
ATOM 706 N N . SER A 1 89 ? 46.357 4.503 37.393 1.00 41.71 260 SER A N 1
ATOM 707 C CA . SER A 1 89 ? 47.447 4.372 36.443 1.00 44.51 260 SER A CA 1
ATOM 708 C C . SER A 1 89 ? 48.058 5.732 36.149 1.00 42.83 260 SER A C 1
ATOM 709 O O . SER A 1 89 ? 47.366 6.753 36.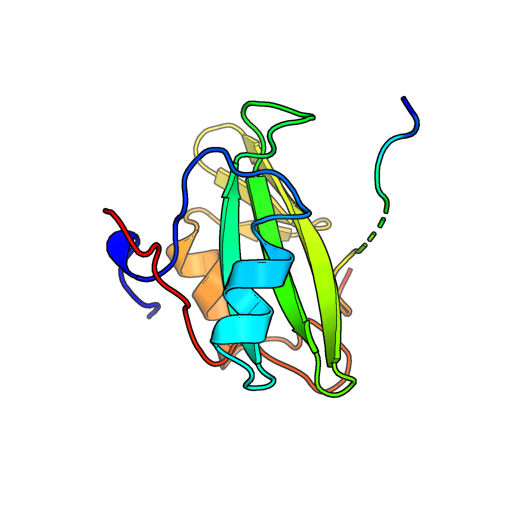118 1.00 43.36 260 SER A O 1
ATOM 712 N N . SER A 1 90 ? 49.372 5.727 35.933 1.00 39.51 261 SER A N 1
ATOM 713 C CA . SER A 1 90 ? 50.060 6.923 35.473 1.00 37.09 261 SER A CA 1
ATOM 714 C C . SER A 1 90 ? 49.569 7.328 34.090 1.00 35.01 261 SER A C 1
ATOM 715 O O . SER A 1 90 ? 49.381 6.492 33.202 1.00 43.01 261 SER A O 1
ATOM 718 N N . LEU A 1 91 ? 49.364 8.628 33.914 1.00 36.06 262 LEU A N 1
ATOM 719 C CA . LEU A 1 91 ? 49.087 9.177 32.595 1.00 32.91 262 LEU A CA 1
ATOM 720 C C . LEU A 1 91 ? 50.378 9.386 31.805 1.00 35.03 262 LEU A C 1
ATOM 721 O O . LEU A 1 91 ? 50.441 9.098 30.601 1.00 34.79 262 LEU A O 1
ATOM 726 N N . LEU A 1 92 ? 51.404 9.921 32.467 1.00 33.68 263 LEU A N 1
ATOM 727 C CA . LEU A 1 92 ? 52.780 9.957 31.998 1.00 35.20 263 LEU A CA 1
ATOM 728 C C . LEU A 1 92 ? 53.627 9.231 33.024 1.00 36.97 263 LEU A C 1
ATOM 729 O O . LEU A 1 92 ? 53.210 9.053 34.168 1.00 40.13 263 LEU A O 1
ATOM 734 N N . LYS A 1 93 ? 54.823 8.822 32.619 1.00 38.75 264 LYS A N 1
ATOM 735 C CA . LYS A 1 93 ? 55.692 8.110 33.546 1.00 44.00 264 LYS A CA 1
ATOM 736 C C . LYS A 1 93 ? 55.858 8.910 34.830 1.00 40.97 264 LYS A C 1
ATOM 737 O O . LYS A 1 93 ? 56.391 10.021 34.818 1.00 54.55 264 LYS A O 1
ATOM 743 N N . GLY A 1 94 ? 55.328 8.364 35.924 1.00 51.76 265 GLY A N 1
ATOM 744 C CA . GLY A 1 94 ? 55.457 8.982 37.228 1.00 48.81 265 GLY A CA 1
ATOM 745 C C . GLY A 1 94 ? 54.561 10.173 37.478 1.00 51.27 265 GLY A C 1
ATOM 746 O O . GLY A 1 94 ? 54.831 10.948 38.401 1.00 52.12 265 GLY A O 1
ATOM 747 N N . GLU A 1 95 ? 53.504 10.352 36.683 1.00 43.88 266 GLU A N 1
ATOM 748 C CA . GLU A 1 95 ? 52.639 11.521 36.798 1.00 41.66 266 GLU A CA 1
ATOM 749 C C . GLU A 1 95 ? 51.180 11.110 36.658 1.00 37.95 266 GLU A C 1
ATOM 750 O O . GLU A 1 95 ? 50.823 10.411 35.705 1.00 39.73 266 GLU A O 1
ATOM 756 N N . LYS A 1 96 ? 50.341 11.547 37.600 1.00 37.56 267 LYS A N 1
ATOM 757 C CA . LYS A 1 96 ? 48.904 11.302 37.556 1.00 35.64 267 LYS A CA 1
ATOM 758 C C . LYS A 1 96 ? 48.140 12.623 37.522 1.00 31.27 267 LYS A C 1
ATOM 759 O O . LYS A 1 96 ? 48.682 13.689 37.821 1.00 37.25 267 LYS A O 1
ATOM 765 N N . LEU A 1 97 ? 46.856 12.539 37.152 1.00 32.18 268 LEU A N 1
ATOM 766 C CA . LEU A 1 97 ? 45.990 13.713 37.215 1.00 27.07 268 LEU A CA 1
ATOM 767 C C . LEU A 1 97 ? 45.824 14.181 38.655 1.00 32.00 268 LEU A C 1
ATOM 768 O O . LEU A 1 97 ? 45.475 13.390 39.530 1.00 38.20 268 LEU A O 1
ATOM 773 N N . LEU A 1 98 ? 46.021 15.483 38.896 1.00 41.66 269 LEU A N 1
ATOM 774 C CA . LEU A 1 98 ? 45.968 15.993 40.265 1.00 45.41 269 LEU A CA 1
ATOM 775 C C . LEU A 1 98 ? 44.912 17.066 40.480 1.00 44.29 269 LEU A C 1
ATOM 776 O O . LEU A 1 98 ? 44.134 16.975 41.435 1.00 53.77 269 LEU A O 1
ATOM 781 N N . TYR A 1 99 ? 44.867 18.095 39.645 1.00 41.00 270 TYR A N 1
ATOM 782 C CA . TYR A 1 99 ? 44.095 19.301 39.952 1.00 40.38 270 TYR A CA 1
ATOM 783 C C . TYR A 1 99 ? 43.163 19.657 38.802 1.00 36.89 270 TYR A C 1
ATOM 784 O O . TYR A 1 99 ? 43.637 20.102 37.739 1.00 34.50 270 TYR A O 1
ATOM 793 N N . PRO A 1 100 ? 41.851 19.498 38.954 1.00 38.76 271 PRO A N 1
ATOM 794 C CA . PRO A 1 100 ? 40.946 19.916 37.883 1.00 35.66 271 PRO A CA 1
ATOM 795 C C . PRO A 1 100 ? 40.943 21.427 37.773 1.00 35.06 271 PRO A C 1
ATOM 796 O O . PRO A 1 100 ? 41.003 22.144 38.775 1.00 37.33 271 PRO A O 1
ATOM 800 N N . VAL A 1 101 ? 40.894 21.907 36.541 1.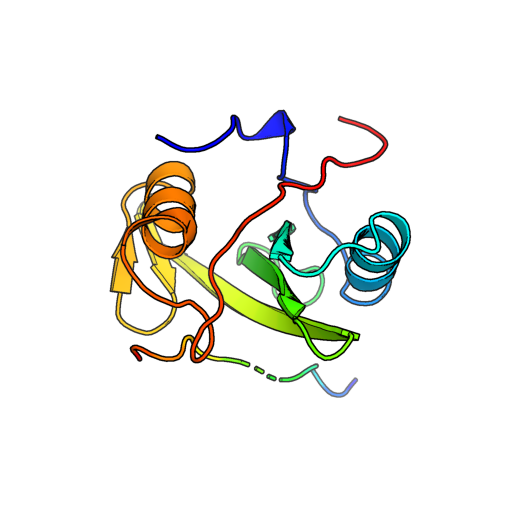00 33.27 272 VAL A N 1
ATOM 801 C CA . VAL A 1 101 ? 40.875 23.330 36.255 1.00 35.18 272 VAL A CA 1
ATOM 802 C C . VAL A 1 101 ? 39.522 23.645 35.642 1.00 33.28 272 VAL A C 1
ATOM 803 O O . VAL A 1 101 ? 39.160 23.086 34.597 1.00 37.07 272 VAL A O 1
ATOM 807 N N . ALA A 1 102 ? 38.769 24.545 36.304 1.00 38.23 273 ALA A N 1
ATOM 808 C CA . ALA A 1 102 ? 37.443 24.869 35.818 1.00 44.79 273 ALA A CA 1
ATOM 809 C C . ALA A 1 102 ? 37.507 26.055 34.867 1.00 42.20 273 ALA A C 1
ATOM 810 O O . ALA A 1 102 ? 38.438 26.860 34.935 1.00 40.21 273 ALA A O 1
ATOM 812 N N . PRO A 1 103 ? 36.546 26.162 33.951 1.00 39.04 274 PRO A N 1
ATOM 813 C CA . PRO A 1 103 ? 36.508 27.327 33.078 1.00 44.12 274 PRO A CA 1
ATOM 814 C C . PRO A 1 103 ? 36.199 28.575 33.877 1.00 44.05 274 PRO A C 1
ATOM 815 O O . PRO A 1 103 ? 35.548 28.509 34.936 1.00 45.33 274 PRO A O 1
ATOM 819 N N . PRO A 1 104 ? 36.667 29.743 33.435 1.00 46.06 275 PRO A N 1
ATOM 820 C CA . PRO A 1 104 ? 36.303 30.976 34.135 1.00 49.79 275 PRO A CA 1
ATOM 821 C C . PRO A 1 104 ? 34.820 31.293 34.024 1.00 69.72 275 PRO A C 1
ATOM 822 O O . PRO A 1 104 ? 34.313 32.102 34.811 1.00 84.24 275 PRO A O 1
ATOM 826 N N . GLU A 1 105 ? 34.115 30.659 33.083 1.00 87.17 276 GLU A N 1
ATOM 827 C CA . GLU A 1 105 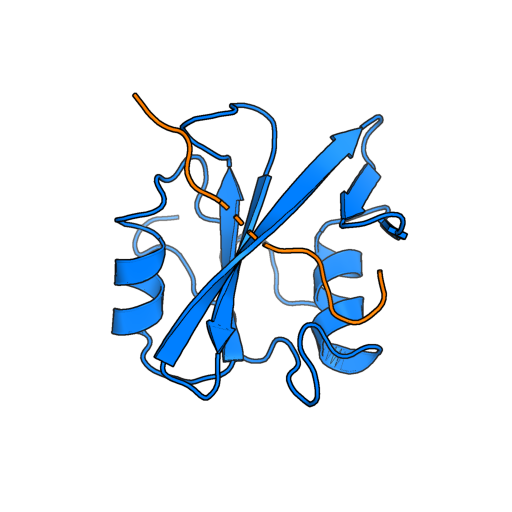? 32.674 30.723 32.890 1.00 106.84 276 GLU A CA 1
ATOM 828 C C . GLU A 1 105 ? 32.102 29.312 32.816 1.00 111.50 276 GLU A C 1
ATOM 829 O O . GLU A 1 105 ? 32.683 28.442 32.159 1.00 117.11 276 GLU A O 1
ATOM 835 N N . PRO A 1 106 ? 30.972 29.042 33.487 1.00 107.16 277 PRO A N 1
ATOM 836 C CA . PRO A 1 106 ? 30.394 27.694 33.424 1.00 100.61 277 PRO A CA 1
ATOM 837 C C . PRO A 1 106 ? 29.502 27.466 32.204 1.00 101.82 277 PRO A C 1
ATOM 838 O O . PRO A 1 106 ? 29.464 28.305 31.303 1.00 101.73 277 PRO A O 1
ATOM 845 N N . GLU B 2 2 ? 45.664 24.120 7.295 1.00 122.43 1100 GLU U N 1
ATOM 846 C CA . GLU B 2 2 ? 46.557 24.297 8.437 1.00 101.23 1100 GLU U CA 1
ATOM 847 C C . GLU B 2 2 ? 47.014 22.968 9.016 1.00 83.96 1100 GLU U C 1
ATOM 848 O O . GLU B 2 2 ? 46.227 22.028 9.133 1.00 82.80 1100 GLU U O 1
ATOM 854 N N . GLU B 2 3 ? 48.293 22.896 9.377 1.00 67.17 1101 GLU U N 1
ATOM 855 C CA . GLU B 2 3 ? 48.827 21.679 9.964 1.00 54.27 1101 GLU U CA 1
ATOM 856 C C . GLU B 2 3 ? 48.128 21.388 11.282 1.00 47.64 1101 GLU U C 1
ATOM 857 O O . GLU B 2 3 ? 47.913 22.282 12.106 1.00 53.16 1101 GLU U O 1
ATOM 863 N N . GLU B 2 4 ? 47.763 20.131 11.477 1.00 48.30 1102 GLU U N 1
ATOM 864 C CA . GLU B 2 4 ? 47.127 19.757 12.724 1.00 42.37 1102 GLU U CA 1
ATOM 865 C C . GLU B 2 4 ? 48.154 19.673 13.842 1.00 41.15 1102 GLU U C 1
ATOM 866 O O . GLU B 2 4 ? 49.341 19.421 13.613 1.00 39.06 1102 GLU U O 1
ATOM 872 N N . ASN B 2 5 ? 47.682 19.900 15.061 1.00 37.23 1103 ASN U N 1
ATOM 873 C CA . ASN B 2 5 ? 48.531 19.724 16.222 1.00 35.33 1103 ASN U CA 1
ATOM 874 C C . ASN B 2 5 ? 48.750 18.242 16.479 1.00 33.81 1103 ASN U C 1
ATOM 875 O O . ASN B 2 5 ? 47.978 17.390 16.027 1.00 36.01 1103 ASN U O 1
ATOM 880 N N . ILE B 2 6 ? 49.812 17.941 17.223 1.00 32.79 1104 ILE U N 1
ATOM 881 C CA . ILE B 2 6 ? 50.173 16.563 17.540 1.00 31.87 1104 ILE U CA 1
ATOM 882 C C . ILE B 2 6 ? 49.630 16.171 18.901 1.00 32.68 1104 ILE U C 1
ATOM 883 O O . ILE B 2 6 ? 49.684 16.955 19.846 1.00 35.34 1104 ILE U O 1
ATOM 904 N N . SER B 2 8 ? 49.305 13.206 22.117 1.00 28.57 1106 SER U N 1
ATOM 905 C CA . SER B 2 8 ? 50.057 12.171 22.779 1.00 28.65 1106 SER U CA 1
ATOM 906 C C . SER B 2 8 ? 49.148 11.019 23.165 1.00 28.38 1106 SER U C 1
ATOM 907 O O . SER B 2 8 ? 47.923 11.125 23.107 1.00 31.88 1106 SER U O 1
ATOM 910 N N . VAL B 2 9 ? 49.777 9.930 23.588 1.00 29.90 1107 VAL U N 1
ATOM 911 C CA . VAL B 2 9 ? 49.088 8.725 24.037 1.00 34.97 1107 VAL U CA 1
ATOM 912 C C . VAL B 2 9 ? 49.546 8.433 25.461 1.00 37.19 1107 VAL U C 1
ATOM 913 O O . VAL B 2 9 ? 50.727 8.637 25.780 1.00 35.44 1107 VAL U O 1
ATOM 917 N N . PRO B 2 10 ? 48.657 7.980 26.349 1.00 30.40 1108 PRO U N 1
ATOM 918 C CA . PRO B 2 10 ? 49.071 7.697 27.733 1.00 32.18 1108 PRO U CA 1
ATOM 919 C C . PRO B 2 10 ? 50.199 6.676 27.836 1.00 34.71 1108 PRO U C 1
ATOM 920 O O . PRO B 2 10 ? 50.361 5.790 26.989 1.00 35.73 1108 PRO U O 1
ATOM 924 N N . HIS B 2 11 ? 50.963 6.755 28.907 1.00 37.63 1109 HIS U N 1
ATOM 925 C CA . HIS B 2 11 ? 52.104 5.847 29.177 1.00 44.47 1109 HIS U CA 1
ATOM 926 C C . HIS B 2 11 ? 51.700 4.369 29.087 1.00 52.08 1109 HIS U C 1
ATOM 927 O O . HIS B 2 11 ? 52.487 3.599 28.662 1.00 56.64 1109 HIS U O 1
ATOM 934 N N . ASP B 2 12 ? 50.463 4.024 29.392 1.00 57.21 1110 ASP U N 1
ATOM 935 C CA . ASP B 2 12 ? 50.032 2.601 29.452 1.00 70.19 1110 ASP U CA 1
ATOM 936 C C . ASP B 2 12 ? 49.470 2.113 28.124 1.00 58.23 1110 ASP U C 1
ATOM 937 O O . ASP B 2 12 ? 48.827 1.091 28.143 1.00 57.98 1110 ASP U O 1
ATOM 942 N N . SER B 2 13 ? 49.651 2.858 27.037 1.00 46.29 1111 SER U N 1
ATOM 943 C CA . SER B 2 13 ? 49.020 2.449 25.766 1.00 50.84 1111 SER U CA 1
ATOM 944 C C . SER B 2 13 ? 49.981 2.479 24.580 1.00 51.65 1111 SER U C 1
ATOM 945 O O . SER B 2 13 ? 51.039 3.039 24.723 1.00 59.42 1111 SER U O 1
#

Solvent-accessible surface area: 6383 Å² total

InterPro domains:
  IPR000008 C2 domain [PF00168] (595-692)
  IPR000008 C2 domain [PS50004] (577-690)
  IPR000008 C2 domain [SM00239] (595-689)
  IPR000980 SH2 domain [PF00017] (181-256)
  IPR000980 SH2 domain [PF00017] (351-426)
  IPR000980 SH2 domain [PS50001] (181-272)
  IPR000980 SH2 domain [PS50001] (351-441)
  IPR000980 SH2 domain [SM00252] (179-262)
  IPR000980 SH2 domain [SM00252] (349-432)
  IPR001452 SH3 domain [PF00018] (285-331)
  IPR001452 SH3 domain [PS50002] (279-341)
  IPR001452 SH3 domain [SM00326] (282-340)
  IPR001849 Pleckstrin homology domain [PF00169] (476-576)
  IPR001849 Pleckstrin homology domain [PS50003] (474-577)
  IPR001849 Pleckstrin homology domain [SM00233] (475-579)
  IPR001936 Ras GTPase-activating domain [PF00616] (838-942)
  IPR001936 Ras GTPase-activating domain [PS50018] (748-942)
  IPR001936 Ras GTPase-activating domain [SM00323] (698-1044)
  IPR008936 Rho GTPase activation protein [G3DSA:1.10.506.10] (721-1015)
  IPR008936 Rho GTPase activation protein [G3DSA:1.10.506.10] (806-981)

Organism: Homo sapiens (NCBI:txid9606)

GO terms:
  GO:0005737 cytoplasm (C, IDA)
  GO:0048013 ephrin receptor signaling pathway (P, IMP)
  GO:0005096 GTPase activator activity (F, IDA)
  GO:0001525 angiogenesis (P, IMP)
  GO:0005515 protein binding (F, IPI)
  GO:0005096 GTPase activator activity (F, EXP)
  GO:0003924 GTPase activity (F, TAS)
  GO:0005829 cytosol (C, TAS)
  GO:0048013 ephrin receptor signaling pathway (P, TAS)
  GO:0005829 cytosol (C, IDA)
  GO:0001784 phosphotyrosine residue binding (F, IPI)
  GO:0001953 negative regulation of cell-matrix adhesion (P, IDA)
  GO:0043066 negative regulation of apoptotic process (P, IDA)
  GO:0030833 regulation of actin filament polymerization (P, IDA)
  GO:0007162 negative regulation of cell adhesion (P, IDA)
  GO:0007165 signal transduction (P, IDA)
  GO:0048514 blood vessel morphogenesis (P, IMP)
  GO:0051020 GTPase binding (F, IPI)
  GO:0005102 signaling receptor binding (F, IPI)

Radius of gyration: 12.86 Å; Cα contacts (8 Å, |Δi|>4): 236; chains: 2; bounding box: 30×30×34 Å

Foldseek 3Di:
DADDQQQAEDEADEPVVLLVLVVVVPDFLEWHKYAHPVDGPWIWIWGQHPVRDIDIWTWGADPCWIATPNDIGNDVRVVLVCQAPPDPPDVVGGRDGHGGDPPD/DDDDDDDDPVD

Nearest PDB structures (foldseek):
  8dgq-assembly2_B  TM=9.691E-01  e=2.629E-18  Homo sapiens
  6pxb-assembly3_A  TM=9.405E-01  e=8.623E-19  Homo sapiens
  6pxb-assembly1_F  TM=9.359E-01  e=5.527E-18  Homo sapiens
  6wax-assembly2_B  TM=9.328E-01  e=7.782E-10  Homo sapiens
  6mdd-assembly1_A  TM=8.446E-01  e=7.232E-09  Homo sapiens

Sequence (115 aa):
TAPPTNQWYHGKLDRTIIAEERLRQAGKSGSYLIRESDDRRPGSFVLSFLSQMNVVNHFRIIAMSGDYYIGGRRFSSLSDLIGYYSHVSSLLKGEKLLYPVAPPEPEEENISVPHDS